Protein AF-A0A9E5YAC9-F1 (afdb_mon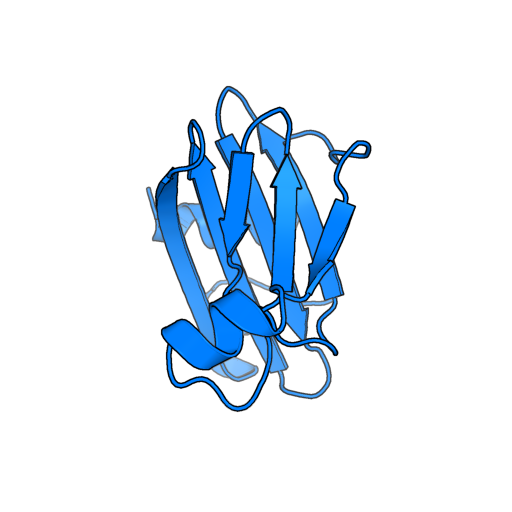omer_lite)

Foldseek 3Di:
DAFDDPKDKDWDDPVVCVVVVHPGTFIWIDDDPAIEGDPEDPPWDWTWDDDDQKIWIWTDDPVQAKIKIFIDGPRDTLDIDIDGDPVRCVVLVHDPPDDVVVSSVSRVVVTD

Structure (mmCIF, N/CA/C/O backbone):
data_AF-A0A9E5YAC9-F1
#
_entry.id   AF-A0A9E5YAC9-F1
#
loop_
_atom_site.group_PDB
_atom_site.id
_atom_site.type_symbol
_atom_site.label_atom_id
_atom_site.label_alt_id
_atom_site.label_comp_id
_atom_site.label_asym_id
_atom_site.label_entity_id
_atom_site.label_seq_id
_atom_site.pdbx_PDB_ins_code
_atom_site.Cartn_x
_atom_site.Cartn_y
_atom_site.Cartn_z
_atom_site.occupancy
_atom_site.B_iso_or_equiv
_atom_site.auth_seq_id
_atom_site.auth_comp_id
_atom_site.auth_asym_id
_atom_site.auth_atom_id
_atom_site.pdbx_PDB_model_num
ATOM 1 N N . MET A 1 1 ? -6.023 9.571 10.695 1.00 83.56 1 MET A N 1
ATOM 2 C CA . MET A 1 1 ? -5.041 8.565 10.246 1.00 83.56 1 MET A CA 1
ATOM 3 C C . MET A 1 1 ? -3.994 8.315 11.333 1.00 83.56 1 MET A C 1
ATOM 5 O O . MET A 1 1 ? -3.348 9.262 11.779 1.00 83.56 1 MET A O 1
ATOM 9 N N . ARG A 1 2 ? -3.851 7.077 11.822 1.00 83.06 2 ARG A N 1
ATOM 10 C CA . ARG A 1 2 ? -2.851 6.680 12.839 1.00 83.06 2 ARG A CA 1
ATOM 11 C C . ARG A 1 2 ? -1.914 5.629 12.254 1.00 83.06 2 ARG A C 1
ATOM 13 O O . ARG A 1 2 ? -2.388 4.753 11.539 1.00 83.06 2 ARG A O 1
ATOM 20 N N . LYS A 1 3 ? -0.610 5.707 12.556 1.00 81.38 3 LYS A N 1
ATOM 21 C CA . LYS A 1 3 ? 0.333 4.657 12.143 1.00 81.38 3 LYS A CA 1
ATOM 22 C C . LYS A 1 3 ? -0.047 3.371 12.862 1.00 81.38 3 LYS A C 1
ATOM 24 O O . LYS A 1 3 ? -0.123 3.366 14.094 1.00 81.38 3 LYS A O 1
ATOM 29 N N . PHE A 1 4 ? -0.318 2.326 12.099 1.00 75.31 4 PHE A N 1
ATOM 30 C CA . PHE A 1 4 ? -0.639 1.033 12.668 1.00 75.31 4 PHE A CA 1
ATOM 31 C C . PHE A 1 4 ? 0.675 0.351 13.064 1.00 75.31 4 PHE A C 1
ATOM 33 O O . PHE A 1 4 ? 1.664 0.478 12.350 1.00 75.31 4 PHE A O 1
ATOM 40 N N . LYS A 1 5 ? 0.740 -0.259 14.249 1.00 75.19 5 LYS A N 1
ATOM 41 C CA . LYS A 1 5 ? 1.981 -0.869 14.767 1.00 75.19 5 LYS A CA 1
ATOM 42 C C . LYS A 1 5 ? 1.886 -2.383 14.923 1.00 75.19 5 LYS A C 1
ATOM 44 O O . LYS A 1 5 ? 2.919 -3.037 14.920 1.00 75.19 5 LYS A O 1
ATOM 49 N N . ASP A 1 6 ? 0.669 -2.913 14.990 1.00 78.75 6 ASP A N 1
ATOM 50 C CA . ASP A 1 6 ? 0.401 -4.328 15.250 1.00 78.75 6 ASP A CA 1
ATOM 51 C C . ASP A 1 6 ? 0.041 -5.060 13.951 1.00 78.75 6 ASP A C 1
ATOM 53 O O . ASP A 1 6 ? -0.995 -5.716 13.854 1.00 78.75 6 ASP A O 1
ATOM 57 N N . TYR A 1 7 ? 0.874 -4.894 12.922 1.00 81.44 7 TYR A N 1
ATOM 58 C CA . TYR A 1 7 ? 0.799 -5.677 11.691 1.00 81.44 7 TYR A CA 1
ATOM 59 C C . TYR A 1 7 ? 2.089 -6.457 11.492 1.00 81.44 7 TYR A C 1
ATOM 61 O O . TYR A 1 7 ? 3.164 -6.051 11.940 1.00 81.44 7 TYR A O 1
ATOM 69 N N . TYR A 1 8 ? 1.977 -7.562 10.771 1.00 84.94 8 TYR A N 1
ATOM 70 C CA . TYR A 1 8 ? 3.123 -8.318 10.297 1.00 84.94 8 TYR A CA 1
ATOM 71 C C . TYR A 1 8 ? 3.131 -8.293 8.771 1.00 84.94 8 TYR A C 1
ATOM 73 O O . TYR A 1 8 ? 2.084 -8.460 8.149 1.00 84.94 8 TYR A O 1
ATOM 81 N N . ILE A 1 9 ? 4.303 -8.048 8.181 1.00 87.31 9 ILE A N 1
ATOM 82 C CA . ILE A 1 9 ? 4.525 -8.244 6.748 1.00 87.31 9 ILE A CA 1
ATOM 83 C C . ILE A 1 9 ? 5.313 -9.534 6.590 1.00 87.31 9 ILE A C 1
ATOM 85 O O . ILE A 1 9 ? 6.420 -9.659 7.120 1.00 87.31 9 ILE A O 1
ATOM 89 N N . GLY A 1 10 ? 4.725 -10.476 5.867 1.00 84.94 10 GLY A N 1
ATOM 90 C CA . GLY A 1 10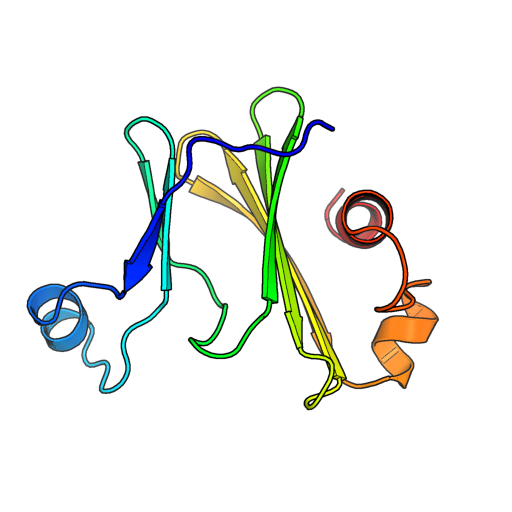 ? 5.329 -11.750 5.513 1.00 84.94 10 GLY A CA 1
ATOM 91 C C . GLY A 1 10 ? 5.398 -11.929 4.004 1.00 84.94 10 GLY A C 1
ATOM 92 O O . GLY A 1 10 ? 4.939 -11.088 3.234 1.00 84.94 10 GLY A O 1
ATOM 93 N N . TYR A 1 11 ? 5.968 -13.053 3.594 1.00 84.94 11 TYR A N 1
ATOM 94 C CA . TYR A 1 11 ? 5.833 -13.544 2.230 1.00 84.94 11 TYR A CA 1
ATOM 95 C C . TYR A 1 11 ? 4.706 -14.569 2.175 1.00 84.94 11 TYR A C 1
ATOM 97 O O . TYR A 1 11 ? 4.540 -15.348 3.115 1.00 84.94 11 TYR A O 1
ATOM 105 N N . GLU A 1 12 ? 4.000 -14.595 1.048 1.00 84.06 12 GLU A N 1
ATOM 106 C CA . GLU A 1 12 ? 3.068 -15.664 0.697 1.00 84.06 12 GLU A CA 1
ATOM 107 C C . GLU A 1 12 ? 3.726 -17.038 0.871 1.00 84.06 12 GLU A C 1
ATOM 109 O O . GLU A 1 12 ? 4.906 -17.232 0.545 1.00 84.06 12 GLU A O 1
ATOM 114 N N . SER A 1 13 ? 2.962 -18.012 1.366 1.00 83.25 13 SER A N 1
ATOM 115 C CA . SER A 1 13 ? 3.475 -19.364 1.573 1.00 83.25 13 SER A CA 1
ATOM 116 C C . SER A 1 13 ? 3.922 -20.005 0.251 1.00 83.25 13 SER A C 1
ATOM 118 O O . SER A 1 13 ? 3.359 -19.750 -0.814 1.00 83.25 13 SER A O 1
ATOM 120 N N . THR A 1 14 ? 4.921 -20.890 0.296 1.00 81.06 14 THR A N 1
ATOM 121 C CA . THR A 1 14 ? 5.387 -21.615 -0.903 1.00 81.06 14 THR A CA 1
ATOM 122 C C . THR A 1 14 ? 4.266 -22.421 -1.566 1.00 81.06 14 THR A C 1
ATOM 124 O O . THR A 1 14 ? 4.249 -22.580 -2.785 1.00 81.06 14 THR A O 1
ATOM 127 N N . LEU A 1 15 ? 3.322 -22.929 -0.767 1.00 83.75 15 LEU A N 1
ATOM 128 C CA . LEU A 1 15 ? 2.171 -23.675 -1.267 1.00 83.75 15 LEU A CA 1
ATOM 129 C C . LEU A 1 15 ? 1.223 -22.763 -2.052 1.00 83.75 15 LEU A C 1
ATOM 131 O O . LEU A 1 15 ? 0.813 -23.116 -3.155 1.00 83.75 15 LEU A O 1
ATOM 135 N N . ASP A 1 16 ? 0.924 -21.581 -1.518 1.00 83.62 16 ASP A N 1
ATOM 136 C CA . ASP A 1 16 ? 0.042 -20.617 -2.176 1.00 83.62 16 ASP A CA 1
ATOM 137 C C . ASP A 1 16 ? 0.675 -20.049 -3.448 1.00 83.62 16 ASP A C 1
ATOM 139 O O . ASP A 1 16 ? -0.000 -19.955 -4.473 1.00 83.62 16 ASP A O 1
ATOM 143 N N . GLN A 1 17 ? 1.988 -19.790 -3.434 1.00 82.81 17 GLN A N 1
ATOM 144 C CA . GLN A 1 17 ? 2.750 -19.423 -4.633 1.00 82.81 17 GLN A CA 1
ATOM 145 C C . GLN A 1 17 ? 2.613 -20.477 -5.733 1.00 82.81 17 GLN A C 1
ATOM 147 O O . GLN A 1 17 ? 2.292 -20.147 -6.877 1.00 82.81 17 GLN A O 1
ATOM 152 N N . HIS A 1 18 ? 2.832 -21.751 -5.384 1.00 81.81 18 HIS A N 1
ATOM 153 C CA . HIS A 1 18 ? 2.740 -22.860 -6.329 1.00 81.81 18 HIS A CA 1
ATOM 154 C C . HIS A 1 18 ? 1.325 -22.999 -6.897 1.00 81.81 18 HIS A C 1
ATOM 156 O O . HIS A 1 18 ? 1.156 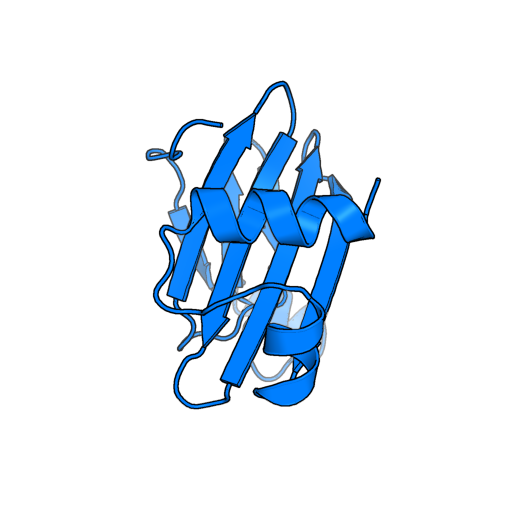-23.069 -8.114 1.00 81.81 18 HIS A O 1
ATOM 162 N N . ASN A 1 19 ? 0.310 -22.965 -6.030 1.00 86.50 19 ASN A N 1
ATOM 163 C CA . ASN A 1 19 ? -1.095 -23.046 -6.427 1.00 86.50 19 ASN A CA 1
ATOM 164 C C . ASN A 1 19 ? -1.510 -21.877 -7.332 1.00 86.50 19 ASN A C 1
ATOM 166 O O . ASN A 1 19 ? -2.335 -22.052 -8.227 1.00 86.50 19 ASN A O 1
ATOM 170 N N . ALA A 1 20 ? -0.926 -20.695 -7.127 1.00 81.94 20 ALA A N 1
ATOM 171 C CA . ALA A 1 20 ? -1.167 -19.511 -7.943 1.00 81.94 20 ALA A CA 1
ATOM 172 C C . ALA A 1 20 ? -0.278 -19.431 -9.201 1.00 81.94 20 ALA A C 1
ATOM 174 O O . ALA A 1 20 ? -0.363 -18.445 -9.934 1.00 81.94 20 ALA A O 1
ATOM 175 N N . GLY A 1 21 ? 0.588 -20.423 -9.452 1.00 82.94 21 GLY A N 1
ATOM 176 C CA . GLY A 1 21 ? 1.512 -20.435 -10.592 1.00 82.94 21 GLY A CA 1
ATOM 177 C C . GLY A 1 21 ? 2.561 -19.318 -10.554 1.00 82.94 21 GLY A C 1
ATOM 178 O O . GLY A 1 21 ? 3.064 -18.905 -11.600 1.00 82.94 21 GLY A O 1
ATOM 179 N N . ARG A 1 22 ? 2.875 -18.791 -9.366 1.00 78.19 22 ARG A N 1
ATOM 180 C CA . ARG A 1 22 ? 3.830 -17.695 -9.184 1.00 78.19 22 ARG A CA 1
ATOM 181 C C . ARG A 1 22 ? 5.207 -18.248 -8.852 1.00 78.19 22 ARG A C 1
ATOM 183 O O . ARG A 1 22 ? 5.358 -19.109 -7.995 1.00 78.19 22 ARG A O 1
ATOM 190 N N . TYR A 1 23 ? 6.221 -17.691 -9.506 1.00 72.44 23 TYR A N 1
ATOM 191 C CA . TYR A 1 23 ? 7.626 -18.003 -9.227 1.00 72.44 23 TYR A CA 1
ATOM 192 C C . TYR A 1 23 ? 8.251 -17.083 -8.174 1.00 72.44 23 TYR A C 1
ATOM 194 O O . TYR A 1 23 ? 9.333 -17.379 -7.677 1.00 72.44 23 TYR A O 1
ATOM 202 N N . ASN A 1 24 ? 7.580 -15.976 -7.843 1.00 74.00 24 ASN A N 1
ATOM 203 C CA . ASN A 1 24 ? 8.019 -15.023 -6.833 1.00 74.00 24 ASN A CA 1
ATOM 204 C C . ASN A 1 24 ? 6.887 -14.814 -5.815 1.00 74.00 24 ASN A C 1
ATOM 206 O O . ASN A 1 24 ? 5.760 -14.544 -6.247 1.00 74.00 24 ASN A O 1
ATOM 210 N N . PRO A 1 25 ? 7.162 -14.910 -4.502 1.00 75.94 25 PRO A N 1
ATOM 211 C CA . PRO A 1 25 ? 6.170 -14.609 -3.481 1.00 75.94 25 PRO A CA 1
ATOM 212 C C . PRO A 1 25 ? 5.691 -13.167 -3.584 1.00 75.94 25 PRO A C 1
ATOM 214 O O . PRO A 1 25 ? 6.514 -12.254 -3.706 1.00 75.94 25 PRO A O 1
ATOM 217 N N . CYS A 1 26 ? 4.383 -12.950 -3.441 1.00 83.75 26 CYS A N 1
ATOM 218 C CA . CYS A 1 26 ? 3.902 -11.626 -3.062 1.00 83.75 26 CYS A CA 1
ATOM 219 C C . CYS A 1 26 ? 4.142 -11.391 -1.567 1.00 83.75 26 CYS A C 1
ATOM 221 O O . CYS A 1 26 ? 4.274 -12.336 -0.781 1.00 83.75 26 CYS A O 1
ATOM 223 N N . LEU A 1 27 ? 4.188 -10.122 -1.172 1.00 90.06 27 LEU A N 1
ATOM 224 C CA . LEU A 1 27 ? 4.112 -9.766 0.237 1.00 90.06 27 LEU A CA 1
ATOM 225 C C . LEU A 1 27 ? 2.672 -9.902 0.733 1.00 90.06 27 LEU A C 1
ATOM 227 O O . LEU A 1 27 ? 1.714 -9.704 -0.014 1.00 90.06 27 LEU A O 1
ATOM 231 N N . GLU A 1 28 ? 2.529 -10.234 2.006 1.00 91.50 28 GLU A N 1
ATOM 232 C CA . GLU A 1 28 ? 1.253 -10.319 2.704 1.00 91.50 28 GLU A CA 1
ATOM 233 C C . GLU A 1 28 ? 1.292 -9.436 3.942 1.00 91.50 28 GLU A C 1
ATOM 235 O O . GLU A 1 28 ? 2.266 -9.466 4.697 1.00 91.50 28 GLU A O 1
ATOM 240 N N . ILE A 1 29 ? 0.224 -8.676 4.171 1.00 88.50 29 ILE A N 1
ATOM 241 C CA . ILE A 1 29 ? -0.011 -7.985 5.433 1.00 88.50 29 ILE A CA 1
ATOM 242 C C . ILE A 1 29 ? -1.033 -8.759 6.259 1.00 88.50 29 ILE A C 1
ATOM 244 O O . ILE A 1 29 ? -2.147 -9.044 5.822 1.00 88.50 29 ILE A O 1
ATOM 248 N N . TYR A 1 30 ? -0.627 -9.091 7.477 1.00 88.94 30 TYR A N 1
ATOM 249 C CA . TYR A 1 30 ? -1.454 -9.745 8.477 1.00 88.94 30 TYR A CA 1
ATOM 250 C C . TYR A 1 30 ? -2.020 -8.655 9.383 1.00 88.94 30 TYR A C 1
ATOM 252 O O . TYR A 1 30 ? -1.269 -7.930 10.049 1.00 88.94 30 TYR A O 1
ATOM 260 N N . TYR A 1 31 ? -3.342 -8.514 9.369 1.00 81.44 31 TYR A N 1
ATOM 261 C CA . TYR A 1 31 ? -4.072 -7.455 10.052 1.00 81.44 31 TYR A CA 1
ATOM 262 C C . TYR A 1 31 ? -5.327 -8.016 10.719 1.00 81.44 31 TYR A C 1
ATOM 264 O O . TYR A 1 31 ? -6.260 -8.437 10.038 1.00 81.44 31 TYR A O 1
ATOM 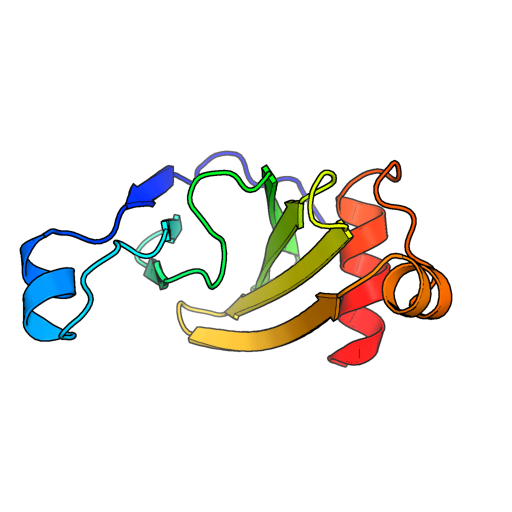272 N N . LYS A 1 32 ? -5.387 -7.957 12.057 1.00 82.88 32 LYS A N 1
ATOM 273 C CA . LYS A 1 32 ? -6.452 -8.605 12.846 1.00 82.88 32 LYS A CA 1
ATOM 274 C C . LYS A 1 32 ? -6.574 -10.083 12.434 1.00 82.88 32 LYS A C 1
ATOM 276 O O . LYS A 1 32 ? -5.598 -10.813 12.560 1.00 82.88 32 LYS A O 1
ATOM 281 N N . ASP A 1 33 ? -7.725 -10.475 11.896 1.00 85.62 33 ASP A N 1
ATOM 282 C CA . ASP A 1 33 ? -8.025 -11.826 11.414 1.00 85.62 33 ASP A CA 1
ATOM 283 C C . ASP A 1 33 ? -7.931 -11.941 9.880 1.00 85.62 33 ASP A C 1
ATOM 285 O O . ASP A 1 33 ? -8.375 -12.927 9.293 1.00 85.62 33 ASP A O 1
ATOM 289 N N . TYR A 1 34 ? -7.373 -10.925 9.216 1.00 88.38 34 TYR A N 1
ATOM 290 C CA . TYR A 1 34 ? -7.262 -10.843 7.765 1.00 88.38 34 TYR A CA 1
ATOM 291 C C . TYR A 1 34 ? -5.813 -10.978 7.304 1.00 88.38 34 TYR A C 1
ATOM 293 O O . TYR A 1 34 ? -4.881 -10.470 7.933 1.00 88.38 34 TYR A O 1
ATOM 301 N N . VAL A 1 35 ? -5.648 -11.628 6.155 1.00 89.94 35 VAL A N 1
ATOM 302 C CA . VAL A 1 35 ? -4.386 -11.704 5.422 1.00 89.94 35 VAL A CA 1
ATOM 303 C C . VAL A 1 35 ? -4.633 -11.113 4.044 1.00 89.94 35 VAL A C 1
ATOM 305 O O . VAL A 1 35 ? -5.426 -11.645 3.267 1.00 89.94 35 VAL A O 1
ATOM 308 N N . ASN A 1 36 ? -3.977 -9.994 3.752 1.00 90.88 36 ASN A N 1
ATOM 309 C CA . ASN A 1 36 ? -4.109 -9.299 2.479 1.00 90.88 36 ASN A CA 1
ATOM 310 C C . ASN A 1 36 ? -2.816 -9.406 1.683 1.00 90.88 36 ASN A C 1
ATOM 312 O O . ASN A 1 36 ? -1.741 -9.084 2.183 1.00 90.88 36 ASN A O 1
ATOM 316 N N . LYS A 1 37 ? -2.930 -9.840 0.427 1.00 90.88 37 LYS A N 1
ATOM 317 C CA . LYS A 1 37 ? -1.814 -9.832 -0.521 1.00 90.88 37 LYS A CA 1
ATOM 318 C C . LYS A 1 37 ? -1.586 -8.401 -0.983 1.00 90.88 37 LYS A C 1
ATOM 320 O O . LYS A 1 37 ? -2.549 -7.718 -1.318 1.00 90.88 37 LYS A O 1
ATOM 325 N N . LEU A 1 38 ? -0.330 -7.984 -0.987 1.00 92.00 38 LEU A N 1
ATOM 326 C CA . LEU A 1 38 ? 0.090 -6.662 -1.423 1.00 92.00 38 LEU A CA 1
ATOM 327 C C . LEU A 1 38 ? 0.645 -6.730 -2.841 1.00 92.00 38 LEU A C 1
ATOM 329 O O . LEU A 1 38 ? 1.298 -7.709 -3.220 1.00 92.00 38 LEU A O 1
ATOM 333 N N . GLN A 1 39 ? 0.459 -5.652 -3.593 1.00 88.75 39 GLN A N 1
ATOM 334 C CA . GLN A 1 39 ? 1.139 -5.452 -4.875 1.00 88.75 39 GLN A CA 1
ATOM 335 C C . GLN A 1 39 ? 2.628 -5.089 -4.699 1.00 88.75 39 GLN A C 1
ATOM 337 O O . GLN A 1 39 ? 3.391 -5.112 -5.665 1.00 88.75 39 GLN A O 1
ATOM 342 N N . ALA A 1 40 ? 3.053 -4.781 -3.469 1.00 88.88 40 ALA A N 1
ATOM 343 C CA . ALA A 1 40 ? 4.429 -4.445 -3.123 1.00 88.88 40 ALA A CA 1
ATOM 344 C C . ALA A 1 40 ? 5.426 -5.593 -3.370 1.00 88.88 40 ALA A C 1
ATOM 346 O O . ALA A 1 40 ? 5.173 -6.764 -3.069 1.00 88.88 40 ALA A O 1
ATOM 347 N N . GLY A 1 41 ? 6.615 -5.229 -3.845 1.00 86.12 41 GLY A N 1
ATOM 348 C CA . GLY A 1 41 ? 7.771 -6.108 -3.945 1.00 86.12 41 GLY A CA 1
ATOM 349 C C . GLY A 1 41 ? 8.575 -6.183 -2.644 1.00 86.12 41 GLY A C 1
ATOM 350 O O . GLY A 1 41 ? 8.585 -5.270 -1.822 1.00 86.12 41 GLY A O 1
ATOM 351 N N . GLY A 1 42 ? 9.352 -7.259 -2.482 1.00 84.06 42 GLY A N 1
ATOM 352 C CA . GLY A 1 42 ? 10.159 -7.522 -1.277 1.00 84.06 42 GLY A CA 1
ATOM 353 C C . GLY A 1 42 ? 11.250 -6.491 -0.941 1.00 84.06 42 GLY A C 1
ATOM 354 O O . GLY A 1 42 ? 11.886 -6.594 0.103 1.00 84.06 42 GLY A O 1
ATOM 355 N N . SER A 1 43 ? 11.512 -5.518 -1.820 1.00 86.69 43 SER A N 1
ATOM 356 C CA . SER A 1 43 ? 12.481 -4.429 -1.598 1.00 86.69 43 SER A CA 1
ATOM 357 C C . SER A 1 43 ? 11.826 -3.063 -1.382 1.00 86.69 43 SER A C 1
ATOM 359 O O . SER A 1 43 ? 12.536 -2.055 -1.341 1.00 86.69 43 SER A O 1
ATOM 361 N N . ASP A 1 44 ? 10.501 -3.020 -1.268 1.00 91.38 44 ASP A N 1
ATOM 362 C CA . ASP A 1 44 ? 9.766 -1.773 -1.117 1.00 91.38 44 ASP A CA 1
ATOM 363 C C . ASP A 1 44 ? 9.676 -1.339 0.338 1.00 91.38 44 ASP A C 1
ATOM 365 O O . ASP A 1 44 ? 9.694 -2.144 1.272 1.00 91.38 44 ASP A O 1
ATOM 369 N N . PHE A 1 45 ? 9.556 -0.031 0.529 1.00 92.00 45 PHE A N 1
ATOM 370 C CA . PHE A 1 45 ? 9.223 0.529 1.825 1.00 92.00 45 PHE A CA 1
ATOM 371 C C . PHE A 1 45 ? 7.710 0.522 1.979 1.00 92.00 45 PHE A C 1
ATOM 373 O O . PHE A 1 45 ? 7.004 1.145 1.183 1.00 92.00 45 PHE A O 1
ATOM 380 N N . ILE A 1 46 ? 7.238 -0.172 3.014 1.00 93.19 46 ILE A N 1
ATOM 381 C CA . ILE A 1 46 ? 5.815 -0.310 3.306 1.00 93.19 46 ILE A CA 1
ATOM 382 C C . ILE A 1 46 ? 5.482 0.415 4.604 1.00 93.19 46 ILE A C 1
ATOM 384 O O . ILE A 1 46 ? 6.069 0.157 5.659 1.00 93.19 46 ILE A O 1
ATOM 388 N N . ASP A 1 47 ? 4.494 1.295 4.524 1.00 93.75 47 ASP A N 1
ATOM 389 C CA . ASP A 1 47 ? 3.955 2.048 5.644 1.00 93.75 47 ASP A CA 1
ATOM 390 C C . ASP A 1 47 ? 2.448 1.796 5.753 1.00 93.75 47 ASP A C 1
ATOM 392 O O . ASP A 1 47 ? 1.678 2.181 4.876 1.00 93.75 47 ASP A O 1
ATOM 396 N N . ALA A 1 48 ? 2.014 1.189 6.860 1.00 93.31 48 ALA A N 1
ATOM 397 C CA . ALA A 1 48 ? 0.604 0.905 7.108 1.00 93.31 48 ALA A CA 1
ATOM 398 C C . ALA A 1 48 ? -0.025 1.898 8.101 1.00 93.31 48 ALA A C 1
ATOM 400 O O . ALA A 1 48 ? 0.511 2.186 9.182 1.00 93.31 48 ALA A O 1
ATOM 401 N N . TYR A 1 49 ? -1.196 2.414 7.746 1.00 94.12 49 TYR A N 1
ATOM 402 C CA . TYR A 1 49 ? -1.970 3.370 8.530 1.00 94.12 49 TYR A CA 1
ATOM 403 C C . TYR A 1 49 ? -3.433 2.954 8.605 1.00 94.12 49 TYR A C 1
ATOM 405 O O . TYR A 1 49 ? -3.937 2.250 7.744 1.00 94.12 49 TYR A O 1
ATOM 413 N N . TYR A 1 50 ? -4.127 3.427 9.634 1.00 90.75 50 TYR A N 1
ATOM 414 C CA . TYR A 1 50 ? -5.545 3.151 9.815 1.00 90.75 50 TYR A CA 1
ATOM 415 C C . TYR A 1 50 ? -6.349 4.431 10.045 1.00 90.75 50 TYR A C 1
ATOM 417 O O . TYR A 1 50 ? -5.915 5.350 10.763 1.00 90.75 50 TYR A O 1
ATOM 425 N N . GLU A 1 51 ? -7.534 4.485 9.449 1.00 91.44 51 GLU A N 1
ATOM 426 C CA . GLU A 1 51 ? -8.534 5.529 9.650 1.00 91.44 51 GLU A CA 1
ATOM 427 C C . GLU A 1 51 ? -9.939 4.924 9.521 1.00 91.44 51 GLU A C 1
ATOM 429 O O . GLU A 1 51 ? -10.276 4.317 8.514 1.00 91.44 51 GLU A O 1
ATOM 434 N N . GLY A 1 52 ? -10.764 5.051 10.566 1.00 89.19 52 GLY A N 1
ATOM 435 C CA . GLY A 1 52 ? -12.120 4.491 10.561 1.00 89.19 52 GLY A CA 1
ATOM 436 C C . GLY A 1 52 ? -12.145 2.959 10.563 1.00 89.19 52 GLY A C 1
ATOM 437 O O . GLY A 1 52 ? -11.858 2.349 11.590 1.00 89.19 52 GLY A O 1
ATOM 438 N N . GLU A 1 53 ? -12.536 2.360 9.438 1.00 90.00 53 GLU A N 1
ATOM 439 C CA . GLU A 1 53 ? -12.566 0.905 9.189 1.00 90.00 53 GLU A CA 1
ATOM 440 C C . GLU A 1 53 ? -11.530 0.462 8.146 1.00 90.00 53 GLU A C 1
ATOM 442 O O . GLU A 1 53 ? -11.464 -0.715 7.791 1.00 90.00 53 GLU A O 1
ATOM 447 N N . GLU A 1 54 ? -10.718 1.404 7.668 1.00 94.06 54 GLU A N 1
ATOM 448 C CA . GLU A 1 54 ? -9.868 1.235 6.498 1.00 94.06 54 GLU A CA 1
ATOM 449 C C . GLU A 1 54 ? -8.393 1.163 6.886 1.00 94.06 54 GLU A C 1
ATOM 451 O O . GLU A 1 54 ? -7.866 1.993 7.639 1.00 94.06 54 GLU A O 1
ATOM 456 N N . LEU A 1 55 ? -7.728 0.146 6.346 1.00 94.62 55 LEU A N 1
ATOM 457 C CA . LEU A 1 55 ? -6.289 -0.044 6.378 1.00 94.62 55 LEU A CA 1
ATOM 458 C C . LEU A 1 55 ? -5.695 0.512 5.084 1.00 94.62 55 LEU A C 1
ATOM 460 O O . LEU A 1 55 ? -5.985 0.022 4.002 1.00 94.62 55 LEU A O 1
ATOM 464 N N . PHE A 1 56 ? -4.826 1.501 5.218 1.00 96.31 56 PHE A N 1
ATOM 465 C CA . PHE A 1 56 ? -4.086 2.129 4.134 1.00 96.31 56 PHE A CA 1
ATOM 466 C C . PHE A 1 56 ? -2.676 1.553 4.123 1.00 96.31 56 PHE A C 1
ATOM 468 O O . PHE A 1 56 ? -1.936 1.725 5.097 1.00 96.31 56 PHE A O 1
ATOM 475 N N . VAL A 1 57 ? -2.294 0.892 3.037 1.00 96.12 57 VAL A N 1
ATOM 476 C CA . VAL A 1 57 ? -0.954 0.341 2.835 1.00 96.12 57 VAL A CA 1
ATOM 477 C C . VAL A 1 57 ? -0.260 1.162 1.761 1.00 96.12 57 VAL A C 1
ATOM 479 O O . VAL A 1 57 ? -0.584 1.076 0.580 1.00 96.12 57 VAL A O 1
ATOM 482 N N . LEU A 1 58 ? 0.677 2.002 2.193 1.00 96.56 58 LEU A N 1
ATOM 483 C CA . LEU A 1 58 ? 1.514 2.786 1.301 1.00 96.56 58 LEU A CA 1
ATOM 484 C C . LEU A 1 58 ? 2.753 1.978 0.929 1.00 96.56 58 LEU A C 1
ATOM 486 O O . LEU A 1 58 ? 3.513 1.575 1.809 1.00 96.56 58 LEU A O 1
ATOM 490 N N . THR A 1 59 ? 2.998 1.855 -0.366 1.00 96.31 59 THR A N 1
ATOM 491 C CA . THR A 1 59 ? 4.194 1.236 -0.933 1.00 96.31 59 THR A CA 1
ATOM 492 C C . THR A 1 59 ? 5.018 2.308 -1.626 1.00 96.31 59 THR A C 1
ATOM 494 O O . THR A 1 59 ? 4.514 3.027 -2.486 1.00 96.31 59 THR A O 1
ATOM 497 N N . THR A 1 60 ? 6.296 2.439 -1.277 1.00 95.19 60 THR A N 1
ATOM 498 C CA . THR A 1 60 ? 7.211 3.380 -1.939 1.00 95.19 60 THR A CA 1
ATOM 499 C C . THR A 1 60 ? 8.506 2.701 -2.348 1.00 95.19 60 THR A C 1
ATOM 501 O O . THR A 1 60 ? 9.100 1.932 -1.590 1.00 95.19 60 THR A O 1
ATOM 504 N N . ASN A 1 61 ? 9.001 3.054 -3.533 1.00 93.81 61 ASN A N 1
ATOM 505 C CA . ASN A 1 61 ? 10.329 2.657 -3.975 1.00 93.81 61 ASN A CA 1
ATOM 506 C C . ASN A 1 61 ? 11.067 3.854 -4.575 1.00 93.81 61 ASN A C 1
ATOM 508 O O . ASN A 1 61 ? 10.820 4.281 -5.701 1.00 93.81 61 ASN A O 1
ATOM 512 N N . PHE A 1 62 ? 12.021 4.394 -3.817 1.00 89.12 62 PHE A N 1
ATOM 513 C CA . PHE A 1 62 ? 12.806 5.557 -4.237 1.00 89.12 62 PHE A CA 1
ATOM 514 C C . PHE A 1 62 ? 13.741 5.267 -5.413 1.00 89.12 62 PHE A C 1
ATOM 516 O O . PHE A 1 62 ? 14.053 6.178 -6.175 1.00 89.12 62 PHE A O 1
ATOM 523 N N . ARG A 1 63 ? 14.223 4.024 -5.543 1.00 90.12 63 ARG A N 1
ATOM 524 C CA . ARG A 1 63 ? 15.181 3.642 -6.592 1.00 90.12 63 ARG A CA 1
ATOM 525 C C . ARG A 1 63 ? 14.492 3.495 -7.940 1.00 90.12 63 ARG A C 1
ATOM 527 O O . ARG A 1 63 ? 15.055 3.895 -8.950 1.00 90.12 63 ARG A O 1
ATOM 534 N N . LEU A 1 64 ? 13.288 2.931 -7.923 1.00 91.88 64 LEU A N 1
ATOM 535 C CA . LEU A 1 64 ? 12.460 2.701 -9.105 1.00 91.88 64 LEU A CA 1
ATOM 536 C C . LEU A 1 64 ? 11.435 3.819 -9.340 1.00 91.88 64 LEU A C 1
ATOM 538 O O . LEU A 1 64 ? 10.684 3.756 -10.303 1.00 91.88 64 LEU A O 1
ATOM 542 N N . ALA A 1 65 ? 11.432 4.840 -8.477 1.00 92.81 65 ALA A N 1
ATOM 543 C CA . ALA A 1 65 ? 10.586 6.022 -8.562 1.00 92.81 65 ALA A CA 1
ATOM 544 C C . ALA A 1 65 ? 9.099 5.694 -8.764 1.00 92.81 65 ALA A C 1
ATOM 546 O O . ALA A 1 65 ? 8.480 6.206 -9.690 1.00 92.81 65 ALA A O 1
ATOM 547 N N . TYR A 1 66 ? 8.524 4.880 -7.880 1.00 94.88 66 TYR A N 1
ATOM 548 C CA . TYR A 1 66 ? 7.079 4.649 -7.847 1.00 94.88 66 TYR A CA 1
ATOM 549 C C . TYR A 1 66 ? 6.502 4.771 -6.439 1.00 94.88 66 TYR A C 1
ATOM 551 O O . TYR A 1 66 ? 7.212 4.662 -5.427 1.00 94.88 66 TYR A O 1
ATOM 559 N N . VAL A 1 67 ? 5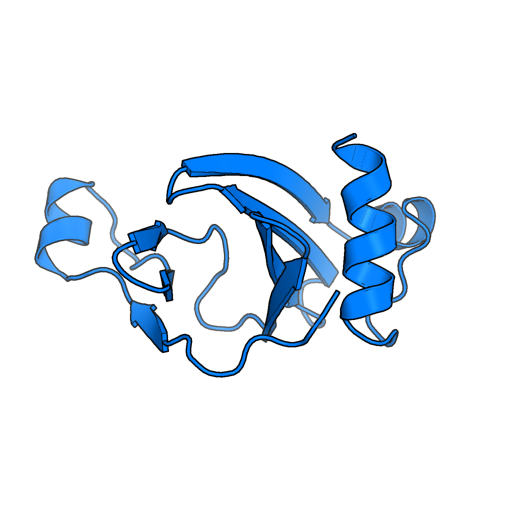.191 4.986 -6.400 1.00 96.88 67 VAL A N 1
ATOM 560 C CA . VAL A 1 67 ? 4.378 4.923 -5.191 1.00 96.88 67 VAL A CA 1
ATOM 561 C C . VAL A 1 67 ? 3.041 4.255 -5.491 1.00 96.88 67 VAL A C 1
ATOM 563 O O . VAL A 1 67 ? 2.420 4.528 -6.515 1.00 96.88 67 VAL A O 1
ATOM 566 N N . GLY A 1 68 ? 2.605 3.389 -4.586 1.00 97.12 68 GLY A N 1
ATOM 567 C CA . GLY A 1 68 ? 1.288 2.772 -4.609 1.00 97.12 68 GLY A CA 1
ATOM 568 C C . GLY A 1 68 ? 0.578 2.958 -3.276 1.00 97.12 68 GLY A C 1
ATOM 569 O O . GLY A 1 68 ? 1.224 3.061 -2.230 1.00 97.12 68 GLY A O 1
ATOM 570 N N . LEU A 1 69 ? -0.744 3.002 -3.316 1.00 97.88 69 LEU A N 1
ATOM 571 C CA . LEU A 1 69 ? -1.605 2.938 -2.146 1.00 97.88 69 LEU A CA 1
ATOM 572 C C . LEU A 1 69 ? -2.643 1.847 -2.380 1.00 97.88 69 LEU A C 1
ATOM 574 O O . LEU A 1 69 ? -3.363 1.902 -3.369 1.00 97.88 69 LEU A O 1
ATOM 578 N N . GLU A 1 70 ? -2.740 0.911 -1.444 1.00 97.75 70 GLU A N 1
ATOM 579 C CA . GLU A 1 70 ? -3.804 -0.092 -1.378 1.00 97.75 70 GLU A CA 1
ATOM 580 C C . GLU A 1 70 ? -4.652 0.185 -0.126 1.00 97.75 70 GLU A C 1
ATOM 582 O O . GLU A 1 70 ? -4.110 0.379 0.969 1.00 97.75 70 GLU A O 1
ATOM 587 N N . ILE A 1 71 ? -5.976 0.245 -0.273 1.00 96.50 71 ILE A N 1
ATOM 588 C CA . ILE A 1 71 ? -6.929 0.460 0.821 1.00 96.50 71 ILE A CA 1
ATOM 589 C C . ILE A 1 71 ? -7.737 -0.816 1.020 1.00 96.50 71 ILE A C 1
ATOM 591 O O . ILE A 1 71 ? -8.415 -1.287 0.107 1.00 96.50 71 ILE A O 1
ATOM 595 N N . PHE A 1 72 ? -7.706 -1.347 2.237 1.00 95.50 72 PHE A N 1
ATOM 596 C CA . PHE A 1 72 ? -8.448 -2.539 2.620 1.00 95.50 72 PHE A CA 1
ATOM 597 C C . PHE A 1 72 ? -9.519 -2.217 3.657 1.00 95.50 72 PHE A C 1
ATOM 599 O O . PHE A 1 72 ? -9.271 -1.479 4.613 1.00 95.50 72 PHE A O 1
ATOM 606 N N . LYS A 1 73 ? -10.687 -2.844 3.527 1.00 93.81 73 LYS A N 1
ATOM 607 C CA . LYS A 1 73 ? -11.763 -2.811 4.519 1.00 93.81 73 LYS A CA 1
ATOM 608 C C . LYS A 1 73 ? -12.268 -4.228 4.746 1.00 93.81 73 LYS A C 1
ATOM 610 O O . LYS A 1 73 ? -12.650 -4.906 3.803 1.00 93.81 73 LYS A O 1
ATOM 615 N N . ASN A 1 74 ? -12.258 -4.685 6.000 1.00 91.81 74 ASN A N 1
ATOM 616 C CA . ASN A 1 74 ? -12.667 -6.050 6.374 1.00 91.81 74 ASN A CA 1
ATOM 617 C C . ASN A 1 74 ? -11.981 -7.158 5.548 1.00 91.81 74 ASN A C 1
ATOM 619 O O . ASN A 1 74 ? -12.611 -8.141 5.174 1.00 91.81 74 ASN A O 1
ATOM 623 N N . GLY A 1 75 ? -10.691 -6.983 5.251 1.00 90.25 75 GLY A N 1
ATOM 624 C CA . GLY A 1 75 ? -9.917 -7.953 4.477 1.00 90.25 75 GLY A CA 1
ATOM 625 C C . GLY A 1 75 ? -10.160 -7.915 2.969 1.00 90.25 75 GLY A C 1
ATOM 626 O O . GLY A 1 75 ? -9.571 -8.724 2.260 1.00 90.25 75 GLY A O 1
ATOM 627 N N . GLU A 1 76 ? -10.952 -6.977 2.456 1.00 93.25 76 GLU A N 1
ATOM 628 C CA . GLU A 1 76 ? -11.165 -6.797 1.019 1.00 93.25 76 GLU A CA 1
ATOM 629 C C . GLU A 1 76 ? -10.480 -5.526 0.521 1.00 93.25 76 GLU A C 1
ATOM 631 O O . GLU A 1 76 ? -10.486 -4.507 1.212 1.00 93.25 76 GLU A O 1
ATOM 636 N N . LEU A 1 77 ? -9.886 -5.586 -0.675 1.00 95.38 77 LEU A N 1
ATOM 637 C CA . LEU A 1 77 ? -9.348 -4.411 -1.357 1.00 95.38 77 LEU A CA 1
ATOM 638 C C . LEU A 1 77 ? -10.523 -3.552 -1.838 1.00 95.38 77 LEU A C 1
ATOM 640 O O . LEU A 1 77 ? -11.310 -3.995 -2.672 1.00 95.38 77 LEU A O 1
ATOM 644 N N . VAL A 1 78 ? -10.641 -2.337 -1.306 1.00 96.62 78 VAL A N 1
ATOM 645 C CA . VAL A 1 78 ? -11.722 -1.395 -1.646 1.00 96.62 78 VAL A CA 1
ATOM 646 C C . VAL A 1 78 ? -11.268 -0.260 -2.554 1.00 96.62 78 VAL A C 1
ATOM 648 O O . VAL A 1 78 ? -12.104 0.433 -3.126 1.00 96.62 78 VAL A O 1
ATOM 651 N N . GLY A 1 79 ? -9.960 -0.085 -2.720 1.00 96.69 79 GLY A N 1
ATOM 652 C CA . GLY A 1 79 ? -9.406 0.844 -3.690 1.00 96.69 79 GLY A CA 1
ATOM 653 C C . GLY A 1 79 ? -7.892 0.761 -3.746 1.00 96.69 79 GLY A C 1
ATOM 654 O O . GLY A 1 79 ? -7.238 0.469 -2.744 1.00 96.69 79 GLY A O 1
ATOM 655 N N . ASP A 1 80 ? -7.339 1.033 -4.917 1.00 97.81 80 ASP A N 1
ATOM 656 C CA . ASP A 1 80 ? -5.909 1.126 -5.135 1.00 97.81 80 ASP A CA 1
ATOM 657 C C . ASP A 1 80 ? -5.566 2.233 -6.134 1.00 97.81 80 ASP A C 1
ATOM 659 O O . ASP A 1 80 ? -6.362 2.623 -6.988 1.00 97.81 80 ASP A O 1
ATOM 663 N N . VAL A 1 81 ? -4.358 2.771 -6.003 1.00 97.38 81 VAL A N 1
ATOM 664 C CA . VAL A 1 81 ? -3.767 3.663 -6.998 1.00 97.38 81 VAL A CA 1
ATOM 665 C C . VAL A 1 81 ? -2.265 3.436 -7.052 1.00 97.38 81 VAL A C 1
ATOM 667 O O . VAL A 1 81 ? -1.616 3.227 -6.026 1.00 97.38 81 VAL A O 1
ATOM 670 N N . PHE A 1 82 ? -1.702 3.505 -8.254 1.00 97.06 82 PHE A N 1
ATOM 671 C CA . PHE A 1 82 ? -0.280 3.318 -8.494 1.00 97.06 82 PHE A CA 1
ATOM 672 C C . PHE A 1 82 ? 0.232 4.363 -9.484 1.00 97.06 82 PHE A C 1
ATOM 674 O O . PHE A 1 82 ? -0.336 4.539 -10.560 1.00 97.06 82 PHE A O 1
ATOM 681 N N . PHE A 1 83 ? 1.325 5.033 -9.124 1.00 96.56 83 PHE A N 1
ATOM 682 C CA . PHE A 1 83 ? 2.018 5.985 -9.986 1.00 96.56 83 PHE A CA 1
ATOM 683 C C . PHE A 1 83 ? 3.469 5.573 -10.168 1.00 96.56 83 PHE A C 1
ATOM 685 O O . PHE A 1 83 ? 4.187 5.312 -9.196 1.00 96.56 83 PHE A O 1
ATOM 692 N N . GLN A 1 84 ? 3.905 5.590 -11.422 1.00 94.50 84 GLN A N 1
ATOM 693 C CA . GLN A 1 84 ? 5.257 5.251 -11.828 1.00 94.50 84 GLN A CA 1
ATOM 694 C C . GLN A 1 84 ? 5.959 6.464 -12.437 1.00 94.50 84 GLN A C 1
ATOM 696 O O . GLN A 1 84 ? 5.359 7.295 -13.113 1.00 94.50 84 GLN A O 1
ATOM 701 N N . ASP A 1 85 ? 7.263 6.527 -12.212 1.00 92.56 85 ASP A N 1
ATOM 702 C CA . ASP A 1 85 ? 8.163 7.593 -12.618 1.00 92.56 85 ASP A CA 1
ATOM 703 C C . ASP A 1 85 ? 7.928 8.925 -11.894 1.00 92.56 85 ASP A C 1
ATOM 705 O O . ASP A 1 85 ? 6.846 9.295 -11.435 1.00 92.56 85 ASP A O 1
ATOM 709 N N . LEU A 1 86 ? 8.999 9.717 -11.817 1.00 91.00 86 LEU A N 1
ATOM 710 C CA . LEU A 1 86 ? 8.999 10.977 -11.073 1.00 91.00 86 LEU A CA 1
ATOM 711 C C . LEU A 1 86 ? 8.004 12.011 -11.609 1.00 91.00 86 LEU A C 1
ATOM 713 O O . LEU A 1 86 ? 7.646 12.926 -10.871 1.00 91.00 86 LEU A O 1
ATOM 717 N N . TRP A 1 87 ? 7.611 11.920 -12.880 1.00 93.62 87 TRP A N 1
ATOM 718 C CA . TRP A 1 87 ? 6.661 12.857 -13.471 1.00 93.62 87 TRP A CA 1
ATOM 719 C C . TRP A 1 87 ? 5.242 12.610 -12.952 1.00 93.62 87 TRP A C 1
ATOM 721 O O . TRP A 1 87 ? 4.677 13.530 -12.368 1.00 93.62 87 TRP A O 1
ATOM 731 N N . GLN A 1 88 ? 4.727 11.375 -13.028 1.00 95.06 88 GLN A N 1
ATOM 732 C CA . GLN A 1 88 ? 3.386 11.052 -12.521 1.00 95.06 88 GLN A CA 1
ATOM 733 C C . GLN A 1 88 ? 3.279 11.314 -11.016 1.00 95.06 88 GLN A C 1
ATOM 735 O O . GLN A 1 88 ? 2.315 11.913 -10.554 1.00 95.06 88 GLN A O 1
ATOM 740 N N . ILE A 1 89 ? 4.316 10.949 -10.252 1.00 94.38 89 ILE A N 1
ATOM 741 C CA . ILE A 1 89 ? 4.375 11.212 -8.806 1.00 94.38 89 ILE A CA 1
ATOM 742 C C . ILE A 1 89 ? 4.253 12.717 -8.517 1.00 94.38 89 ILE A C 1
ATOM 744 O O . ILE A 1 89 ? 3.535 13.122 -7.603 1.00 94.38 89 ILE A O 1
ATOM 748 N N . LYS A 1 90 ? 4.946 13.561 -9.291 1.00 94.44 90 LYS A N 1
ATOM 749 C CA . LYS A 1 90 ? 4.883 15.019 -9.120 1.00 94.44 90 LYS A CA 1
ATOM 750 C C . LYS A 1 90 ? 3.535 15.594 -9.535 1.00 94.44 90 LYS A C 1
ATOM 752 O O . LYS A 1 90 ? 3.053 16.491 -8.848 1.00 94.44 90 LYS A O 1
ATOM 757 N N . GLU A 1 91 ? 2.944 15.103 -10.622 1.00 94.81 91 GLU A N 1
ATOM 758 C CA . GLU A 1 91 ? 1.598 15.509 -11.044 1.00 94.81 91 GLU A CA 1
ATOM 759 C C . GLU A 1 91 ? 0.544 15.130 -10.007 1.00 94.81 91 GLU A C 1
ATOM 761 O O . GLU A 1 91 ? -0.327 15.940 -9.699 1.00 94.81 91 GLU A O 1
ATOM 766 N N . ALA A 1 92 ? 0.715 13.978 -9.356 1.00 92.69 92 ALA A N 1
ATOM 767 C CA . ALA A 1 92 ? -0.089 13.564 -8.213 1.00 92.69 92 ALA A CA 1
ATOM 768 C C . ALA A 1 92 ? 0.128 14.429 -6.952 1.00 92.69 92 ALA A C 1
ATOM 770 O O . ALA A 1 92 ? -0.463 14.175 -5.901 1.00 92.69 92 ALA A O 1
ATOM 771 N N . GLY A 1 93 ? 0.991 15.450 -7.013 1.00 93.69 93 GLY A N 1
ATOM 772 C CA . GLY A 1 93 ? 1.317 16.316 -5.882 1.00 93.69 93 GLY A CA 1
ATOM 773 C C . GLY A 1 93 ? 2.118 15.607 -4.789 1.00 93.69 93 GLY A C 1
ATOM 774 O O . GLY A 1 93 ? 2.164 16.084 -3.650 1.00 93.69 93 GLY A O 1
ATOM 775 N N . VAL A 1 94 ? 2.743 14.472 -5.112 1.00 94.88 94 VAL A N 1
ATOM 776 C CA . VAL A 1 94 ? 3.520 13.660 -4.180 1.00 94.88 94 VAL A CA 1
ATOM 777 C C . VAL A 1 94 ? 5.002 14.009 -4.288 1.00 94.88 94 VAL A C 1
ATOM 779 O O . VAL A 1 94 ? 5.587 14.171 -5.358 1.00 94.88 94 VAL A O 1
ATOM 782 N N . ASN A 1 95 ? 5.651 14.086 -3.133 1.00 92.25 95 ASN A N 1
ATOM 783 C CA . ASN A 1 95 ? 7.098 14.028 -3.017 1.00 92.25 95 ASN A CA 1
ATOM 784 C C . ASN A 1 95 ? 7.423 12.846 -2.106 1.00 92.25 95 ASN A C 1
ATOM 786 O O . ASN A 1 95 ? 7.000 12.826 -0.954 1.00 92.25 95 ASN A O 1
ATOM 790 N N . LEU A 1 96 ? 8.191 11.873 -2.606 1.00 89.00 96 LEU A N 1
ATOM 791 C CA . LEU A 1 96 ? 8.506 10.646 -1.863 1.00 89.00 96 LEU A CA 1
ATOM 792 C C . LEU A 1 96 ? 9.224 10.909 -0.523 1.00 89.00 96 LEU A C 1
ATOM 794 O O . LEU A 1 96 ? 9.263 10.037 0.333 1.00 89.00 96 LEU A O 1
ATOM 798 N N . LYS A 1 97 ? 9.789 12.108 -0.311 1.00 89.19 97 LYS A N 1
ATOM 799 C CA . LYS A 1 97 ? 10.400 12.520 0.967 1.00 89.19 97 LYS A CA 1
ATOM 800 C C . LYS A 1 97 ? 9.395 13.058 1.996 1.00 89.19 97 LYS A C 1
ATOM 802 O O . LYS A 1 97 ? 9.798 13.419 3.100 1.00 89.19 97 LYS A O 1
ATOM 807 N N . MET A 1 98 ? 8.119 13.195 1.641 1.00 93.50 98 MET A N 1
ATOM 808 C CA . MET A 1 98 ? 7.069 13.616 2.569 1.00 93.50 98 MET A CA 1
ATOM 809 C C . MET A 1 98 ? 6.816 12.537 3.621 1.00 93.50 98 MET A C 1
ATOM 811 O O . MET A 1 98 ? 7.097 11.361 3.414 1.00 93.50 98 MET A O 1
ATOM 815 N N . ALA A 1 99 ? 6.235 12.934 4.753 1.00 94.50 99 ALA A N 1
ATOM 816 C CA . ALA A 1 99 ? 5.762 11.962 5.727 1.00 94.50 99 ALA A CA 1
ATOM 817 C C . ALA A 1 99 ? 4.706 11.031 5.084 1.00 94.50 99 ALA A C 1
ATOM 819 O O . ALA A 1 99 ? 3.807 11.550 4.414 1.00 94.50 99 ALA A O 1
ATOM 820 N N . PRO A 1 100 ? 4.749 9.705 5.326 1.00 95.31 100 PRO A N 1
ATOM 821 C CA . PRO A 1 100 ? 3.866 8.732 4.674 1.00 95.31 100 PRO A CA 1
ATOM 822 C C . PRO A 1 100 ? 2.379 9.093 4.733 1.00 95.31 100 PRO A C 1
ATOM 824 O O . PRO A 1 100 ? 1.688 9.046 3.724 1.00 95.31 100 PRO A O 1
ATOM 827 N N . PHE A 1 101 ? 1.891 9.575 5.881 1.00 94.62 101 PHE A N 1
ATOM 828 C CA . PHE A 1 101 ? 0.486 9.971 6.032 1.00 94.62 101 PHE A CA 1
ATOM 829 C C . PHE A 1 101 ? 0.054 11.112 5.092 1.00 94.62 101 PHE A C 1
ATOM 831 O O . PHE A 1 101 ? -1.117 11.196 4.734 1.00 94.62 101 PHE A O 1
ATOM 838 N N . ASN A 1 102 ? 0.967 12.007 4.694 1.00 96.12 102 ASN A N 1
ATOM 839 C CA . ASN A 1 102 ? 0.655 13.051 3.717 1.00 96.12 102 ASN A CA 1
ATOM 840 C C . ASN A 1 102 ? 0.588 12.478 2.299 1.00 96.12 102 ASN A C 1
ATOM 842 O O . ASN A 1 102 ? -0.243 12.922 1.514 1.00 96.12 102 ASN A O 1
ATOM 846 N N . ILE A 1 103 ? 1.444 11.499 1.988 1.00 96.75 103 ILE A N 1
ATOM 847 C CA . ILE A 1 103 ? 1.412 10.788 0.707 1.00 96.75 103 ILE A CA 1
ATOM 848 C C . ILE A 1 103 ? 0.090 10.026 0.586 1.00 96.75 103 ILE A C 1
ATOM 850 O O . ILE A 1 103 ? -0.611 10.194 -0.402 1.00 96.75 103 ILE A O 1
ATOM 854 N N . ILE A 1 104 ? -0.306 9.286 1.628 1.00 97.06 104 ILE A N 1
ATOM 855 C CA . ILE A 1 104 ? -1.579 8.549 1.659 1.00 97.06 104 ILE A CA 1
ATOM 856 C C . ILE A 1 104 ? -2.761 9.484 1.401 1.00 97.06 104 ILE A C 1
ATOM 858 O O . ILE A 1 104 ? -3.587 9.187 0.549 1.00 97.06 104 ILE A O 1
ATOM 862 N N . LYS A 1 105 ? -2.827 10.634 2.085 1.00 95.62 105 LYS A N 1
ATOM 863 C CA . LYS A 1 105 ? -3.907 11.609 1.864 1.00 95.62 105 LYS A CA 1
ATOM 864 C C . LYS A 1 105 ? -3.989 12.079 0.413 1.00 95.62 105 LYS A C 1
ATOM 866 O O . LYS A 1 105 ? -5.087 12.171 -0.109 1.00 95.62 105 LYS A O 1
ATOM 871 N N . ARG A 1 106 ? -2.846 12.349 -0.227 1.00 96.25 106 ARG A N 1
ATOM 872 C CA . ARG A 1 106 ? -2.803 12.750 -1.641 1.00 96.25 106 ARG A CA 1
ATOM 873 C C . ARG A 1 106 ? -3.265 11.649 -2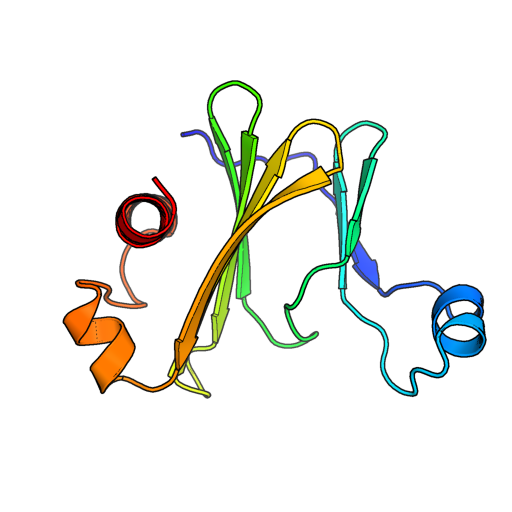.576 1.00 96.25 106 ARG A C 1
ATOM 875 O O . ARG A 1 106 ? -4.016 11.919 -3.497 1.00 96.25 106 ARG A O 1
ATOM 882 N N . LEU A 1 107 ? -2.831 10.419 -2.338 1.00 96.69 107 LEU A N 1
ATOM 883 C CA . LEU A 1 107 ? -3.204 9.287 -3.180 1.00 96.69 107 LEU A CA 1
ATOM 884 C C . LEU A 1 107 ? -4.676 8.896 -3.004 1.00 96.69 107 LEU A C 1
ATOM 886 O O . LEU A 1 107 ? -5.327 8.546 -3.979 1.00 96.69 107 LEU A O 1
ATOM 890 N N . ALA A 1 108 ? -5.226 9.028 -1.796 1.00 95.44 108 ALA A N 1
ATOM 891 C CA . ALA A 1 108 ? -6.639 8.767 -1.532 1.00 95.44 108 ALA A CA 1
ATOM 892 C C . ALA A 1 108 ? -7.586 9.710 -2.306 1.00 95.44 108 ALA A C 1
ATOM 894 O O . ALA A 1 108 ? -8.699 9.302 -2.618 1.00 95.44 108 ALA A O 1
ATOM 895 N N . GLU A 1 109 ? -7.141 10.922 -2.677 1.00 95.62 109 GLU A N 1
ATOM 896 C CA . GLU A 1 109 ? -7.891 11.852 -3.552 1.00 95.62 109 GLU A CA 1
ATOM 897 C C . GLU A 1 109 ? -8.108 11.297 -4.978 1.00 95.62 109 GLU A C 1
ATOM 899 O O . GLU A 1 109 ? -8.913 11.844 -5.721 1.00 95.62 109 GLU A O 1
ATOM 904 N N . TYR A 1 110 ? -7.395 10.236 -5.378 1.00 95.81 110 TYR A N 1
ATOM 905 C CA . TYR A 1 110 ? -7.569 9.562 -6.675 1.00 95.81 110 TYR A CA 1
ATOM 906 C C . TYR A 1 110 ? -8.476 8.327 -6.602 1.00 95.81 110 TYR A C 1
ATOM 908 O O . TYR A 1 110 ? -8.775 7.733 -7.636 1.00 95.81 110 TYR A O 1
ATOM 916 N N . ILE A 1 111 ? -8.881 7.926 -5.394 1.00 94.38 111 ILE A N 1
ATOM 917 C CA . ILE A 1 111 ? -9.736 6.758 -5.149 1.00 94.38 111 ILE A CA 1
ATOM 918 C C . ILE A 1 111 ? -11.170 7.201 -4.819 1.00 94.38 111 ILE A C 1
ATOM 920 O O . ILE A 1 111 ? -12.119 6.547 -5.252 1.00 94.38 111 ILE A O 1
ATOM 924 N N . TYR A 1 112 ? -11.319 8.303 -4.072 1.00 88.25 112 TYR A N 1
ATOM 925 C CA . TYR A 1 112 ? -12.603 8.867 -3.638 1.00 88.25 112 TYR A CA 1
ATOM 926 C C . TYR A 1 112 ? -13.037 10.095 -4.439 1.00 88.25 112 TYR A C 1
ATOM 928 O O . TYR A 1 112 ? -12.164 10.924 -4.774 1.00 88.25 112 TYR A O 1
#

Sequence (112 aa):
MRKFKDYYIGYESTLDQHNAGRYNPCLEIYYKDYVNKLQAGGSDFIDAYYEGEELFVLTTNFRLAYVGLEIFKNGELVGDVFFQDLWQIKEAGVNLKMAPFNIIKRLAEYIY

Radius of gyration: 13.96 Å; chains: 1; bounding box: 28×40×29 Å

pLDDT: mean 90.26, std 6.08, range [72.44, 97.88]

Secondary structure (DSSP, 8-state):
-EE--S-EEEEPPHHHHHHTT-SSPPEEEEETTEEEEES--TTSEEEEEEETTEEEEEEEETTTTEEEEEEEETTEEEEEEEEEHHHHHHHTT--TTS-HHHHHHHHHTTT-